Protein AF-A0A5D2XDB8-F1 (afdb_monomer_lite)

Foldseek 3Di:
DLLVLLLVVCLCVVPPQQDPNDGDCVCLVDPRVLVSSLVSLLVLLVVPLVLLVVLLDPLLVVLLLQAQQDLDPVRNVLSLVNCVVVVHQQQNSLVVHLCNVVHPCRNPHPPPPDPVRRNSSSVSSRLSCLVSVVGPPSDDDDVSNVVSSVVSSVSSSVSPDPPPPDD

pLDDT: mean 88.63, std 12.05, range [33.75, 96.75]

Organism: Gossypium mustelinum (NCBI:txid34275)

Structure (mmCIF, N/CA/C/O backbone):
data_AF-A0A5D2XDB8-F1
#
_entry.id   AF-A0A5D2XDB8-F1
#
loop_
_atom_site.group_PDB
_atom_site.id
_atom_site.type_symbol
_atom_site.label_atom_id
_atom_site.label_alt_id
_atom_site.label_comp_id
_atom_site.label_asym_id
_atom_site.label_entity_id
_atom_site.label_seq_id
_atom_site.pdbx_PDB_ins_code
_atom_site.Cartn_x
_atom_site.Cartn_y
_atom_site.Cartn_z
_atom_site.occupancy
_atom_site.B_iso_or_equiv
_atom_site.auth_seq_id
_atom_site.auth_comp_id
_atom_site.auth_asym_id
_atom_site.auth_atom_id
_atom_site.pdbx_PDB_model_num
ATOM 1 N N . ASP A 1 1 ? 0.919 -7.490 -14.182 1.00 83.75 1 ASP A N 1
ATOM 2 C CA . ASP A 1 1 ? 0.775 -7.134 -12.749 1.00 83.75 1 ASP A CA 1
ATOM 3 C C . ASP A 1 1 ? 1.502 -5.813 -12.485 1.00 83.75 1 ASP A C 1
ATOM 5 O O . ASP A 1 1 ? 2.136 -5.287 -13.397 1.00 83.75 1 ASP A O 1
ATOM 9 N N . PHE A 1 2 ? 1.389 -5.263 -11.273 1.00 90.50 2 PHE A N 1
ATOM 10 C CA . PHE A 1 2 ? 1.983 -3.970 -10.913 1.00 90.50 2 PHE A CA 1
ATOM 11 C C . PHE A 1 2 ? 3.518 -3.998 -10.817 1.00 90.50 2 PHE A C 1
ATOM 13 O O . PHE A 1 2 ? 4.165 -3.017 -11.169 1.00 90.50 2 PHE A O 1
ATOM 20 N N . VAL A 1 3 ? 4.118 -5.124 -10.425 1.00 91.31 3 VAL A N 1
ATOM 21 C CA . VAL A 1 3 ? 5.580 -5.268 -10.325 1.00 91.31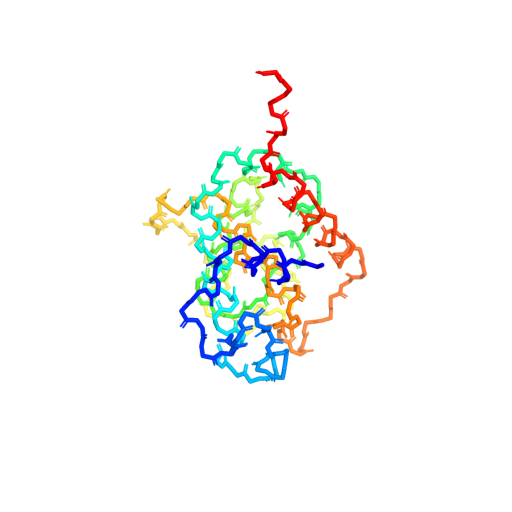 3 VAL A CA 1
ATOM 22 C C . VAL A 1 3 ? 6.231 -5.186 -11.706 1.00 91.31 3 VAL A C 1
ATOM 24 O O . VAL A 1 3 ? 7.162 -4.411 -11.913 1.00 91.31 3 VAL A O 1
ATOM 27 N N . ARG A 1 4 ? 5.677 -5.895 -12.696 1.00 91.44 4 ARG A N 1
ATOM 28 C CA . ARG A 1 4 ? 6.095 -5.778 -14.102 1.00 91.44 4 ARG A CA 1
ATOM 29 C C . ARG A 1 4 ? 5.885 -4.368 -14.651 1.00 91.44 4 ARG A C 1
ATOM 31 O O . ARG A 1 4 ? 6.679 -3.912 -15.465 1.00 91.44 4 ARG A O 1
ATOM 38 N N . HIS A 1 5 ? 4.841 -3.668 -14.203 1.00 93.38 5 HIS A N 1
ATOM 39 C CA . HIS A 1 5 ? 4.613 -2.280 -14.600 1.00 93.38 5 HIS A CA 1
ATOM 40 C C . HIS A 1 5 ? 5.698 -1.340 -14.054 1.00 93.38 5 HIS A C 1
ATOM 42 O O . HIS A 1 5 ? 6.237 -0.542 -14.816 1.00 93.38 5 HIS A O 1
ATOM 48 N N . LEU A 1 6 ? 6.061 -1.467 -12.772 1.00 93.81 6 LEU A N 1
ATOM 49 C CA . LEU A 1 6 ? 7.171 -0.717 -12.173 1.00 93.81 6 LEU A CA 1
ATOM 50 C C . LEU A 1 6 ? 8.483 -0.962 -12.926 1.00 93.81 6 LEU A C 1
ATOM 52 O O . LEU A 1 6 ? 9.201 -0.015 -13.245 1.00 93.81 6 LEU A O 1
ATOM 56 N N . TYR A 1 7 ? 8.756 -2.220 -13.271 1.00 93.31 7 TYR A N 1
ATOM 57 C CA . TYR A 1 7 ? 9.922 -2.587 -14.065 1.00 93.31 7 TYR A CA 1
ATOM 58 C C . TYR A 1 7 ? 9.940 -1.935 -15.447 1.00 93.31 7 TYR A C 1
ATOM 60 O O . TYR A 1 7 ? 10.905 -1.258 -15.788 1.00 93.31 7 TYR A O 1
ATOM 68 N N . ALA A 1 8 ? 8.850 -2.064 -16.208 1.00 92.31 8 ALA A N 1
ATOM 69 C CA . ALA A 1 8 ? 8.727 -1.472 -17.541 1.00 92.31 8 ALA A CA 1
ATOM 70 C C . ALA A 1 8 ? 8.852 0.062 -17.528 1.00 92.31 8 ALA A C 1
ATOM 72 O O . ALA A 1 8 ? 9.234 0.667 -18.524 1.00 92.31 8 ALA A O 1
ATOM 73 N N . LYS A 1 9 ? 8.537 0.695 -16.394 1.00 92.56 9 LYS A N 1
ATOM 74 C CA . LYS A 1 9 ? 8.679 2.137 -16.161 1.00 92.56 9 LYS A CA 1
ATOM 75 C C . LYS A 1 9 ? 10.063 2.547 -15.640 1.00 92.56 9 LYS A C 1
ATOM 77 O O . LYS A 1 9 ? 10.286 3.728 -15.402 1.00 92.56 9 LYS A O 1
ATOM 82 N N . GLY A 1 10 ? 10.987 1.601 -15.467 1.00 93.56 10 GLY A N 1
ATOM 83 C CA . GLY A 1 10 ? 12.367 1.868 -15.058 1.00 93.56 10 GLY A CA 1
ATOM 84 C C . GLY A 1 10 ? 12.577 2.020 -13.549 1.00 93.56 10 GLY A C 1
ATOM 85 O O . GLY A 1 10 ? 13.673 2.382 -13.124 1.00 93.56 10 GLY A O 1
ATOM 86 N N . TYR A 1 11 ? 11.581 1.704 -12.713 1.00 95.06 11 TYR A N 1
ATOM 87 C CA . TYR A 1 11 ? 11.704 1.841 -11.254 1.00 95.06 11 TYR A CA 1
ATOM 88 C C . TYR A 1 11 ? 12.649 0.822 -10.602 1.00 95.06 11 TYR A C 1
ATOM 90 O O . TYR A 1 11 ? 12.913 0.946 -9.407 1.00 95.06 11 TYR A O 1
ATOM 98 N N . PHE A 1 12 ? 13.149 -0.167 -11.355 1.00 93.88 12 PHE A N 1
ATOM 99 C CA . PHE A 1 12 ? 14.103 -1.184 -10.887 1.00 93.88 12 PHE A CA 1
ATOM 100 C C . PHE A 1 12 ? 15.492 -1.064 -11.531 1.00 93.88 12 PHE A C 1
ATOM 102 O O . PHE A 1 12 ? 16.292 -1.981 -11.416 1.00 93.88 12 PHE A O 1
ATOM 109 N N . LYS A 1 13 ? 15.811 0.057 -12.191 1.00 88.50 13 LYS A N 1
ATOM 110 C CA . LYS A 1 13 ? 17.107 0.262 -12.872 1.00 88.50 13 LYS A CA 1
ATOM 111 C C . LYS A 1 13 ? 18.349 0.085 -11.976 1.00 88.50 13 LYS A C 1
ATOM 113 O O . LYS A 1 13 ? 19.423 -0.200 -12.480 1.00 88.50 13 LYS A O 1
ATOM 118 N N . GLU A 1 14 ? 18.199 0.286 -10.668 1.00 87.69 14 GLU A N 1
ATOM 119 C CA . GLU A 1 14 ? 19.261 0.174 -9.653 1.00 87.69 14 GLU A CA 1
ATOM 120 C C . GLU A 1 14 ? 19.144 -1.119 -8.821 1.00 87.69 14 GLU A C 1
ATOM 122 O O . GLU A 1 14 ? 19.852 -1.292 -7.831 1.00 87.69 14 GLU A O 1
ATOM 127 N N . ALA A 1 15 ? 18.219 -2.016 -9.173 1.00 89.69 15 ALA A N 1
ATOM 128 C CA . ALA A 1 15 ? 18.014 -3.256 -8.442 1.00 89.69 15 ALA A CA 1
ATOM 129 C C . ALA A 1 15 ? 19.046 -4.311 -8.845 1.00 89.69 15 ALA A C 1
ATOM 131 O O . ALA A 1 15 ? 19.226 -4.581 -10.029 1.00 89.69 15 ALA A O 1
ATOM 132 N N . SER A 1 16 ? 19.643 -4.988 -7.862 1.00 87.62 16 SER A N 1
ATOM 133 C CA . SER A 1 16 ? 20.562 -6.104 -8.130 1.00 87.62 16 SER A CA 1
ATOM 134 C C . SER A 1 16 ? 19.880 -7.339 -8.730 1.00 87.62 16 SER A C 1
ATOM 136 O O . SER A 1 16 ? 20.562 -8.201 -9.258 1.00 87.62 16 SER A O 1
ATOM 138 N N . PHE A 1 17 ? 18.546 -7.424 -8.672 1.00 87.31 17 PHE A N 1
ATOM 139 C CA . PHE A 1 17 ? 17.746 -8.499 -9.279 1.00 87.31 17 PHE A CA 1
ATOM 140 C C . PHE A 1 17 ? 17.324 -8.209 -10.728 1.00 87.31 17 PHE A C 1
ATOM 142 O O . PHE A 1 17 ? 16.421 -8.857 -11.266 1.00 87.31 17 PHE A O 1
ATOM 149 N N . VAL A 1 18 ? 17.931 -7.193 -11.345 1.00 87.88 18 VAL A N 1
ATOM 150 C CA . VAL A 1 18 ? 17.799 -6.897 -12.770 1.00 87.88 18 VAL A CA 1
ATOM 151 C C . VAL A 1 18 ? 19.150 -7.147 -13.429 1.00 87.88 18 VAL A C 1
ATOM 153 O O . VAL A 1 18 ? 20.044 -6.308 -13.366 1.00 87.88 18 VAL A O 1
ATOM 156 N N . GLU A 1 19 ? 19.280 -8.295 -14.086 1.00 84.75 19 GLU A N 1
ATOM 157 C CA . GLU A 1 19 ? 20.470 -8.683 -14.853 1.00 84.75 19 GLU A CA 1
ATOM 158 C C . GLU A 1 19 ? 20.098 -8.794 -16.334 1.00 84.75 19 GLU A C 1
ATOM 160 O O . GLU A 1 19 ? 19.042 -9.329 -16.671 1.00 84.75 19 GLU A O 1
ATOM 165 N N . ASP A 1 20 ? 20.920 -8.248 -17.235 1.00 83.56 20 ASP A N 1
ATOM 166 C CA . ASP A 1 20 ? 20.696 -8.278 -18.692 1.00 83.56 20 ASP A CA 1
ATOM 167 C C . ASP A 1 20 ? 19.279 -7.856 -19.137 1.00 83.56 20 ASP A C 1
ATOM 169 O O . ASP A 1 20 ? 18.686 -8.432 -20.055 1.00 83.56 20 ASP A O 1
ATOM 173 N N . ASN A 1 21 ? 18.705 -6.842 -18.478 1.00 80.31 21 ASN A N 1
ATOM 174 C CA . ASN A 1 21 ? 17.318 -6.399 -18.686 1.00 80.31 21 ASN A CA 1
ATOM 175 C C . ASN A 1 21 ? 16.271 -7.513 -18.478 1.00 80.31 21 ASN A C 1
ATOM 177 O O . ASN A 1 21 ? 15.194 -7.502 -19.093 1.00 80.31 21 ASN A O 1
ATOM 181 N N . LYS A 1 22 ? 16.546 -8.459 -17.580 1.00 85.25 22 LYS A N 1
ATOM 182 C CA . LYS A 1 22 ? 15.606 -9.483 -17.127 1.00 85.25 22 LYS A CA 1
ATOM 183 C C . LYS A 1 22 ? 15.399 -9.368 -15.626 1.00 85.25 22 LYS A C 1
ATOM 185 O O . LYS A 1 22 ? 16.337 -9.186 -14.861 1.00 85.25 22 LYS A O 1
ATOM 190 N N . LEU A 1 23 ? 14.138 -9.485 -15.223 1.00 86.62 23 LEU A N 1
ATOM 191 C CA . LEU A 1 23 ? 13.772 -9.562 -13.817 1.00 86.62 23 LEU A CA 1
ATOM 192 C C . LEU A 1 23 ? 13.949 -10.979 -13.296 1.00 86.62 23 LEU A C 1
ATOM 194 O O . LEU A 1 23 ? 13.274 -11.890 -13.785 1.00 86.62 23 LEU A O 1
ATOM 198 N N . ASP A 1 24 ? 14.747 -11.126 -12.246 1.00 85.44 24 ASP A N 1
ATOM 199 C CA . ASP A 1 24 ? 14.719 -12.321 -11.416 1.00 85.44 24 ASP A CA 1
ATOM 200 C C . ASP A 1 24 ? 13.630 -12.194 -10.338 1.00 85.44 24 ASP A C 1
ATOM 202 O O . ASP A 1 24 ? 13.761 -11.477 -9.342 1.00 85.44 24 ASP A O 1
ATOM 206 N N . PHE A 1 25 ? 12.523 -12.909 -10.546 1.00 82.94 25 PHE A N 1
ATOM 207 C CA . PHE A 1 25 ? 11.402 -12.947 -9.606 1.00 82.94 25 PHE A CA 1
ATOM 208 C C . PHE A 1 25 ? 11.741 -13.694 -8.304 1.00 82.94 25 PHE A C 1
ATOM 210 O O . PHE A 1 25 ? 11.039 -13.495 -7.312 1.00 82.94 25 PHE A O 1
ATOM 217 N N . GLY A 1 26 ? 12.811 -14.500 -8.269 1.00 81.75 26 GLY A N 1
ATOM 218 C CA . GLY A 1 26 ? 13.256 -15.211 -7.066 1.00 81.75 26 GLY A CA 1
ATOM 219 C C . GLY A 1 26 ? 13.627 -14.264 -5.922 1.00 81.75 26 GLY A C 1
ATOM 220 O O . GLY A 1 26 ? 13.409 -14.568 -4.749 1.00 81.75 26 GLY A O 1
ATOM 221 N N . TYR A 1 27 ? 14.067 -13.043 -6.241 1.00 81.06 27 TYR A N 1
ATOM 222 C CA . TYR A 1 27 ? 14.358 -12.027 -5.229 1.00 81.06 27 TYR A CA 1
ATOM 223 C C . TYR A 1 27 ? 13.115 -11.503 -4.503 1.00 81.06 27 TYR A C 1
ATOM 225 O O . TYR A 1 27 ? 13.240 -10.898 -3.440 1.00 81.06 27 TYR A O 1
ATOM 233 N N . PHE A 1 28 ? 11.907 -11.742 -5.016 1.00 83.38 28 PHE A N 1
ATOM 234 C CA . PHE A 1 28 ? 10.676 -11.275 -4.366 1.00 83.38 28 PHE A CA 1
ATOM 235 C C . PHE A 1 28 ? 10.270 -12.153 -3.175 1.00 83.38 28 PHE A C 1
ATOM 237 O O . PHE A 1 28 ? 9.400 -11.774 -2.384 1.00 83.38 28 PHE A O 1
ATOM 244 N N . GLU A 1 29 ? 10.929 -13.297 -2.992 1.00 81.44 29 GLU A N 1
ATOM 245 C CA . GLU A 1 29 ? 10.777 -14.136 -1.804 1.00 81.44 29 GLU A CA 1
ATOM 246 C C . GLU A 1 29 ? 11.606 -13.622 -0.621 1.00 81.44 29 GLU A C 1
ATOM 248 O O . GLU A 1 29 ? 11.206 -13.800 0.530 1.00 81.44 29 GLU A O 1
ATOM 253 N N . ASN A 1 30 ? 12.709 -12.911 -0.884 1.00 87.00 30 ASN A N 1
ATOM 254 C CA . ASN A 1 30 ? 13.561 -12.343 0.157 1.00 87.00 30 ASN A CA 1
ATOM 255 C C . ASN A 1 30 ? 13.152 -10.909 0.547 1.00 87.00 30 ASN A C 1
ATOM 257 O O . ASN A 1 30 ? 12.400 -10.218 -0.147 1.00 87.00 30 ASN A O 1
ATOM 261 N N . SER A 1 31 ? 13.639 -10.455 1.706 1.00 87.25 31 SER A N 1
ATOM 262 C CA . SER A 1 31 ? 13.328 -9.121 2.235 1.00 87.25 31 SER A CA 1
ATOM 263 C C . SER A 1 31 ? 13.831 -7.997 1.331 1.00 87.25 31 SER A C 1
ATOM 265 O O . SER A 1 31 ? 13.119 -7.010 1.166 1.00 87.25 31 SER A O 1
ATOM 267 N N . TYR A 1 32 ? 14.996 -8.163 0.697 1.00 90.00 32 TYR A N 1
ATOM 268 C CA . TYR A 1 32 ? 15.582 -7.151 -0.181 1.00 90.00 32 TYR A CA 1
ATOM 269 C C . TYR A 1 32 ? 14.670 -6.830 -1.370 1.00 90.00 32 TYR A C 1
ATOM 271 O O . TYR A 1 32 ? 14.314 -5.667 -1.559 1.00 90.00 32 TYR A O 1
ATOM 279 N N . GLY A 1 33 ? 14.223 -7.832 -2.136 1.00 91.06 33 GLY A N 1
ATOM 280 C CA . GLY A 1 33 ? 13.338 -7.591 -3.279 1.00 91.06 33 GLY A CA 1
ATOM 281 C C . GLY A 1 33 ? 11.996 -6.991 -2.856 1.00 91.06 33 GLY A C 1
ATOM 282 O O . GLY A 1 33 ? 11.510 -6.044 -3.475 1.00 91.06 33 GLY A O 1
ATOM 283 N N . ARG A 1 34 ? 11.425 -7.464 -1.740 1.00 91.00 34 ARG A N 1
ATOM 284 C CA . ARG A 1 34 ? 10.174 -6.925 -1.169 1.00 91.00 34 ARG A CA 1
ATOM 285 C C . ARG A 1 34 ? 10.310 -5.462 -0.746 1.00 91.00 34 ARG A C 1
ATOM 287 O O . ARG A 1 34 ? 9.410 -4.658 -1.002 1.00 91.00 34 ARG A O 1
ATOM 294 N N . ASP A 1 35 ? 11.416 -5.106 -0.101 1.00 92.19 35 ASP A N 1
ATOM 295 C CA . ASP A 1 35 ? 11.712 -3.733 0.306 1.00 92.19 35 ASP A CA 1
ATOM 296 C C . ASP A 1 35 ? 11.948 -2.831 -0.903 1.00 92.19 35 ASP A C 1
ATOM 298 O O . ASP A 1 35 ? 11.409 -1.720 -0.947 1.00 92.19 35 ASP A O 1
ATOM 302 N N . PHE A 1 36 ? 12.643 -3.338 -1.924 1.00 94.44 36 PHE A N 1
ATOM 303 C CA . PHE A 1 36 ? 12.851 -2.625 -3.177 1.00 94.44 36 PHE A CA 1
ATOM 304 C C . PHE A 1 36 ? 11.519 -2.321 -3.871 1.00 94.44 36 PHE A C 1
ATOM 306 O O . PHE A 1 36 ? 11.269 -1.173 -4.228 1.00 94.44 36 PHE A O 1
ATOM 313 N N . ILE A 1 37 ? 10.603 -3.292 -3.984 1.00 93.81 37 ILE A N 1
ATOM 314 C CA . ILE A 1 37 ? 9.285 -3.050 -4.595 1.00 93.81 37 ILE A CA 1
ATOM 315 C C . ILE A 1 37 ? 8.488 -2.009 -3.799 1.00 93.81 37 ILE A C 1
ATOM 317 O O . ILE A 1 37 ? 7.882 -1.120 -4.400 1.00 93.81 37 ILE A O 1
ATOM 321 N N . LYS A 1 38 ? 8.494 -2.068 -2.458 1.00 94.19 38 LYS A N 1
ATOM 322 C CA . LYS A 1 38 ? 7.836 -1.045 -1.620 1.00 94.19 38 LYS A CA 1
ATOM 323 C C . LYS A 1 38 ? 8.421 0.347 -1.874 1.00 94.19 38 LYS A C 1
ATOM 325 O O . LYS A 1 38 ? 7.664 1.314 -1.979 1.00 94.19 38 LYS A O 1
ATOM 330 N N . PHE A 1 39 ? 9.743 0.451 -1.993 1.00 94.56 39 PHE A N 1
ATOM 331 C CA . PHE A 1 39 ? 10.428 1.705 -2.299 1.00 94.56 39 PHE A CA 1
ATOM 332 C C . PHE A 1 39 ? 10.105 2.216 -3.713 1.00 94.56 39 PHE A C 1
ATOM 334 O O . PHE A 1 39 ? 9.784 3.390 -3.896 1.00 94.56 39 PHE A O 1
ATOM 341 N N . SER A 1 40 ? 10.083 1.336 -4.709 1.00 95.88 40 SER A N 1
ATOM 342 C CA . SER A 1 40 ? 9.678 1.671 -6.075 1.00 95.88 40 SER A CA 1
ATOM 343 C C . SER A 1 40 ? 8.217 2.112 -6.154 1.00 95.88 40 SER A C 1
ATOM 345 O O . SER A 1 40 ? 7.921 3.101 -6.815 1.00 95.88 40 SER A O 1
ATOM 347 N N . ALA A 1 41 ? 7.303 1.456 -5.433 1.00 95.69 41 ALA A N 1
ATOM 348 C CA . ALA A 1 41 ? 5.902 1.867 -5.345 1.00 95.69 41 ALA A CA 1
ATOM 349 C C . ALA A 1 41 ? 5.743 3.236 -4.662 1.00 95.69 41 ALA A C 1
ATOM 351 O O . ALA A 1 41 ? 4.887 4.034 -5.048 1.00 95.69 41 ALA A O 1
ATOM 352 N N . TYR A 1 42 ? 6.582 3.529 -3.666 1.00 94.94 42 TYR A N 1
ATOM 353 C CA . TYR A 1 42 ? 6.656 4.847 -3.041 1.00 94.94 42 TYR A CA 1
ATOM 354 C C . TYR A 1 42 ? 7.091 5.929 -4.041 1.00 94.94 42 TYR A C 1
ATOM 356 O O . TYR A 1 42 ? 6.421 6.959 -4.142 1.00 94.94 42 TYR A O 1
ATOM 364 N N . ASN A 1 43 ? 8.162 5.691 -4.804 1.00 95.81 43 ASN A N 1
ATOM 365 C CA . ASN A 1 43 ? 8.646 6.637 -5.815 1.00 95.81 43 ASN A CA 1
ATOM 366 C C . ASN A 1 43 ? 7.644 6.813 -6.957 1.00 95.81 43 ASN A C 1
ATOM 368 O O . ASN A 1 43 ? 7.315 7.943 -7.295 1.00 95.81 43 ASN A O 1
ATOM 372 N N . PHE A 1 44 ? 7.053 5.721 -7.444 1.00 96.12 44 PHE A N 1
ATOM 373 C CA . PHE A 1 44 ? 5.938 5.770 -8.389 1.00 96.12 44 PHE A CA 1
ATOM 374 C C . PHE A 1 44 ? 4.806 6.656 -7.871 1.00 96.12 44 PHE A C 1
ATOM 376 O O . PHE A 1 44 ? 4.276 7.497 -8.593 1.00 96.12 44 PHE A O 1
ATOM 383 N N . GLY A 1 45 ? 4.460 6.507 -6.589 1.00 94.56 45 GLY A N 1
ATOM 384 C CA . GLY A 1 45 ? 3.495 7.377 -5.943 1.00 94.56 45 GLY A CA 1
ATOM 385 C C . GLY A 1 45 ? 3.898 8.843 -6.070 1.00 94.56 45 GLY A C 1
ATOM 386 O O . GLY A 1 45 ? 3.082 9.652 -6.496 1.00 94.56 45 GLY A O 1
ATOM 387 N N . LYS A 1 46 ? 5.142 9.199 -5.736 1.00 93.56 46 LYS A N 1
ATOM 388 C CA . LYS A 1 46 ? 5.636 10.583 -5.831 1.00 93.56 46 LYS A CA 1
ATOM 389 C C . LYS A 1 46 ? 5.549 11.150 -7.248 1.00 93.56 46 LYS A C 1
ATOM 391 O O . LYS A 1 46 ? 5.129 12.294 -7.386 1.00 93.56 46 LYS A O 1
ATOM 396 N N . ASP A 1 47 ? 5.902 10.360 -8.254 1.00 94.50 47 ASP A N 1
ATOM 397 C CA . ASP A 1 47 ? 5.999 10.828 -9.640 1.00 94.50 47 ASP A CA 1
ATOM 398 C C . ASP A 1 47 ? 4.625 11.011 -10.302 1.00 94.50 47 ASP A C 1
ATOM 400 O O . ASP A 1 47 ? 4.473 11.853 -11.181 1.00 94.50 47 ASP A O 1
ATOM 404 N N . HIS A 1 48 ? 3.609 10.267 -9.849 1.00 93.12 48 HIS A N 1
ATOM 405 C CA . HIS A 1 48 ? 2.280 10.228 -10.468 1.00 93.12 48 HIS A CA 1
ATOM 406 C C . HIS A 1 48 ? 1.176 10.876 -9.612 1.00 93.12 48 HIS A C 1
ATOM 408 O O . HIS A 1 48 ? 0.033 10.427 -9.592 1.00 93.12 48 HIS A O 1
ATOM 414 N N . GLN A 1 49 ? 1.468 11.934 -8.846 1.00 91.25 49 GLN A N 1
ATOM 415 C CA . GLN A 1 49 ? 0.444 12.563 -7.986 1.00 91.25 49 GLN A CA 1
ATOM 416 C C . GLN A 1 49 ? -0.810 13.040 -8.731 1.00 91.25 49 GLN A C 1
ATOM 418 O O . GLN A 1 49 ? -1.890 13.105 -8.139 1.00 91.25 49 GLN A O 1
ATOM 423 N N . ASP A 1 50 ? -0.686 13.336 -10.019 1.00 89.94 50 ASP A N 1
ATOM 424 C CA . ASP A 1 50 ? -1.769 13.741 -10.908 1.00 89.94 50 ASP A CA 1
ATOM 425 C C . ASP A 1 50 ? -2.904 12.703 -10.991 1.00 89.94 50 ASP A C 1
ATOM 427 O O . ASP A 1 50 ? -4.079 13.085 -11.098 1.00 89.94 50 ASP A O 1
ATOM 431 N N . ILE A 1 51 ? -2.594 11.406 -10.847 1.00 91.56 51 ILE A N 1
ATOM 432 C CA . ILE A 1 51 ? -3.603 10.340 -10.935 1.00 91.56 51 ILE A CA 1
ATOM 433 C C . ILE A 1 51 ? -4.343 10.092 -9.616 1.00 91.56 51 ILE A C 1
ATOM 435 O O . ILE A 1 51 ? -5.374 9.414 -9.607 1.00 91.56 51 ILE A O 1
ATOM 439 N N . ALA A 1 52 ? -3.865 10.660 -8.499 1.00 87.75 52 ALA A N 1
ATOM 440 C CA . ALA A 1 52 ? -4.389 10.386 -7.158 1.00 87.75 52 ALA A CA 1
ATOM 441 C C . ALA A 1 52 ? -5.903 10.603 -7.068 1.00 87.75 52 ALA A C 1
ATOM 443 O O . ALA A 1 52 ? -6.610 9.777 -6.496 1.00 87.75 52 ALA A O 1
ATOM 444 N N . LYS A 1 53 ? -6.406 11.685 -7.681 1.00 85.62 53 LYS A N 1
ATOM 445 C CA . LYS A 1 53 ? -7.822 12.084 -7.642 1.00 85.62 53 LYS A CA 1
ATOM 446 C C . LYS A 1 53 ? -8.777 11.026 -8.200 1.00 85.62 53 LYS A C 1
ATOM 448 O O . LYS A 1 53 ? -9.904 10.913 -7.729 1.00 85.62 53 LYS A O 1
ATOM 453 N N . TRP A 1 54 ? -8.316 10.226 -9.158 1.00 87.94 54 TRP A N 1
ATOM 454 C CA . TRP A 1 54 ? -9.114 9.188 -9.814 1.00 87.94 54 TRP A CA 1
ATOM 455 C C . TRP A 1 54 ? -9.177 7.884 -9.012 1.00 87.94 54 TRP A C 1
ATOM 457 O O . TRP A 1 54 ? -10.010 7.025 -9.290 1.00 87.94 54 TRP A O 1
ATOM 467 N N . LEU A 1 55 ? -8.321 7.737 -7.998 1.00 86.81 55 LEU A N 1
ATOM 468 C CA . LEU A 1 55 ? -8.276 6.564 -7.120 1.00 86.81 55 LEU A CA 1
ATOM 469 C C . LEU A 1 55 ? -9.122 6.738 -5.855 1.00 86.81 55 LEU A C 1
ATOM 471 O O . LEU A 1 55 ? -9.299 5.789 -5.092 1.00 86.81 55 LEU A O 1
ATOM 475 N N . LEU A 1 56 ? -9.691 7.925 -5.636 1.00 79.44 56 LEU A N 1
ATOM 476 C CA . LEU A 1 56 ? -10.464 8.288 -4.441 1.00 79.44 56 LEU A CA 1
ATOM 477 C C . LEU A 1 56 ? -11.906 7.768 -4.467 1.00 79.44 56 LEU A C 1
ATOM 479 O O . LEU A 1 56 ? -12.835 8.430 -4.010 1.00 79.44 56 LEU A O 1
ATOM 483 N N . GLY A 1 57 ? -12.089 6.574 -5.021 1.00 86.38 57 GLY A N 1
ATOM 484 C CA . GLY A 1 57 ? -13.382 5.927 -5.185 1.00 86.38 57 GLY A CA 1
ATOM 485 C C . GLY A 1 57 ? -13.761 4.987 -4.040 1.00 86.38 57 GLY A C 1
ATOM 486 O O . GLY A 1 57 ? -13.066 4.843 -3.028 1.00 86.38 57 GLY A O 1
ATOM 487 N N . SER A 1 58 ? -14.880 4.292 -4.242 1.00 90.88 58 SER A N 1
ATOM 488 C CA . SER A 1 58 ? -15.440 3.303 -3.312 1.00 90.88 58 SER A CA 1
ATOM 489 C C . SER A 1 58 ? -14.456 2.184 -2.958 1.00 90.88 58 SER A C 1
ATOM 491 O O . SER A 1 58 ? -14.404 1.774 -1.800 1.00 90.88 58 SER A O 1
ATOM 493 N N . HIS A 1 59 ? -13.635 1.733 -3.912 1.00 95.56 59 HIS A N 1
ATOM 494 C CA . HIS A 1 59 ? -12.633 0.689 -3.680 1.00 95.56 59 HIS A CA 1
ATOM 495 C C . HIS A 1 59 ? -11.578 1.107 -2.654 1.00 95.56 59 HIS A C 1
ATOM 497 O O . HIS A 1 59 ? -11.349 0.382 -1.687 1.00 95.56 59 HIS A O 1
ATOM 503 N N . LEU A 1 60 ? -10.980 2.294 -2.803 1.00 95.75 60 LEU A N 1
ATOM 504 C CA . LEU A 1 60 ? -9.991 2.778 -1.838 1.00 95.75 60 LEU A CA 1
ATOM 505 C C . LEU A 1 60 ? -10.630 3.000 -0.469 1.00 95.75 60 LEU A C 1
ATOM 507 O O . LEU A 1 60 ? -10.060 2.601 0.546 1.00 95.75 60 LEU A O 1
ATOM 511 N N . LYS A 1 61 ? -11.843 3.565 -0.439 1.00 95.56 61 LYS A N 1
ATOM 512 C CA . LYS A 1 61 ? -12.602 3.737 0.802 1.00 95.56 61 LYS A CA 1
ATOM 513 C C . LYS A 1 61 ? -12.831 2.398 1.517 1.00 95.56 61 LYS A C 1
ATOM 515 O O . LYS A 1 61 ? -12.643 2.329 2.729 1.00 95.56 61 LYS A O 1
ATOM 520 N N . LYS A 1 62 ? -13.180 1.336 0.781 1.00 96.50 62 LYS A N 1
ATOM 521 C CA . LYS A 1 62 ? -13.352 -0.019 1.332 1.00 96.50 62 LYS A CA 1
ATOM 522 C C . LYS A 1 62 ? -12.053 -0.545 1.946 1.00 96.50 62 LYS A C 1
ATOM 524 O O . LYS A 1 62 ? -12.055 -0.977 3.095 1.00 96.50 62 LYS A O 1
ATOM 529 N N . VAL A 1 63 ? -10.938 -0.430 1.224 1.00 96.38 63 VAL A N 1
ATOM 530 C CA . VAL A 1 63 ? -9.614 -0.870 1.699 1.00 96.38 63 VAL A CA 1
ATOM 531 C C . VAL A 1 63 ? -9.225 -0.176 3.006 1.00 96.38 63 VAL A C 1
ATOM 533 O O . VAL A 1 63 ? -8.764 -0.827 3.939 1.00 96.38 63 VAL A O 1
ATOM 536 N N . VAL A 1 64 ? -9.429 1.139 3.115 1.00 95.81 64 VAL A N 1
ATOM 537 C CA . VAL A 1 64 ? -9.012 1.878 4.321 1.00 95.81 64 VAL A CA 1
ATOM 538 C C . VAL A 1 64 ? -9.971 1.704 5.501 1.00 95.81 64 VAL A C 1
ATOM 540 O O . VAL A 1 64 ? -9.546 1.901 6.641 1.00 95.81 64 VAL A O 1
ATOM 543 N N . LEU A 1 65 ? -11.230 1.322 5.247 1.00 96.75 65 LEU A N 1
ATOM 544 C CA . LEU A 1 65 ? -12.215 0.938 6.269 1.00 96.75 65 LEU A CA 1
ATOM 545 C C . LEU A 1 65 ? -11.942 -0.445 6.864 1.00 96.75 65 LEU A C 1
ATOM 547 O O . LEU A 1 65 ? -12.304 -0.672 8.015 1.00 96.75 65 LEU A O 1
ATOM 551 N N . PHE A 1 66 ? -11.300 -1.342 6.110 1.00 96.56 66 PHE A N 1
ATOM 552 C CA . PHE A 1 66 ? -10.987 -2.694 6.572 1.00 96.56 66 PHE A CA 1
ATOM 553 C C . PHE A 1 66 ? -10.051 -2.698 7.792 1.00 96.56 66 PHE A C 1
ATOM 555 O O . PHE A 1 66 ? -10.231 -3.486 8.716 1.00 96.56 66 PHE A O 1
ATOM 562 N N . GLY A 1 67 ? -9.074 -1.787 7.837 1.00 95.62 67 GLY A N 1
ATOM 563 C CA . GLY A 1 67 ? -8.159 -1.668 8.970 1.00 95.62 67 GLY A CA 1
ATOM 564 C C . GLY A 1 67 ? -6.761 -1.213 8.573 1.00 95.62 67 GLY A C 1
ATOM 565 O O . GLY A 1 67 ? -6.562 -0.532 7.565 1.00 95.62 67 GLY A O 1
ATOM 566 N N . CYS A 1 68 ? -5.774 -1.543 9.403 1.00 96.25 68 CYS A N 1
ATOM 567 C CA . CYS A 1 68 ? -4.362 -1.377 9.061 1.00 96.25 68 CYS A CA 1
ATOM 568 C C . CYS A 1 68 ? -3.855 -2.636 8.345 1.00 96.25 68 CYS A C 1
ATOM 570 O O . CYS A 1 68 ? -4.147 -3.744 8.778 1.00 96.25 68 CYS A O 1
ATOM 572 N N . ALA A 1 69 ? -3.058 -2.452 7.291 1.00 95.06 69 ALA A N 1
ATOM 573 C CA . ALA A 1 69 ? -2.427 -3.545 6.543 1.00 95.06 69 ALA A CA 1
ATOM 574 C C . ALA A 1 69 ? -1.082 -3.997 7.145 1.00 95.06 69 ALA A C 1
ATOM 576 O O . ALA A 1 69 ? -0.517 -4.999 6.733 1.00 95.06 69 ALA A O 1
ATOM 577 N N . SER A 1 70 ? -0.534 -3.230 8.091 1.00 95.25 70 SER A N 1
ATOM 578 C CA . SER A 1 70 ? 0.771 -3.453 8.716 1.00 95.25 70 SER A CA 1
ATOM 579 C C . SER A 1 70 ? 0.803 -2.809 10.105 1.00 95.25 70 SER A C 1
ATOM 581 O O . SER A 1 70 ? -0.065 -1.995 10.432 1.00 95.25 70 SER A O 1
ATOM 583 N N . LEU A 1 71 ? 1.801 -3.180 10.910 1.00 94.94 71 LEU A N 1
ATOM 584 C CA . LEU A 1 71 ? 2.144 -2.542 12.186 1.00 94.94 71 LEU A CA 1
ATOM 585 C C . LEU A 1 71 ? 3.242 -1.475 12.034 1.00 94.94 71 LEU A C 1
ATOM 587 O O . LEU A 1 71 ? 3.465 -0.697 12.959 1.00 94.94 71 LEU A O 1
ATOM 591 N N . ASP A 1 72 ? 3.896 -1.404 10.869 1.00 93.25 72 ASP A N 1
ATOM 592 C CA . ASP A 1 72 ? 4.922 -0.402 10.587 1.00 93.25 72 ASP A CA 1
ATOM 593 C C . ASP A 1 72 ? 4.342 1.021 10.621 1.00 93.25 72 ASP A C 1
ATOM 595 O O . ASP A 1 72 ? 3.300 1.308 10.019 1.00 93.25 72 ASP A O 1
ATOM 599 N N . LYS A 1 73 ? 5.056 1.933 11.289 1.00 92.50 73 LYS A N 1
ATOM 600 C CA . LYS A 1 73 ? 4.642 3.326 11.502 1.00 92.50 73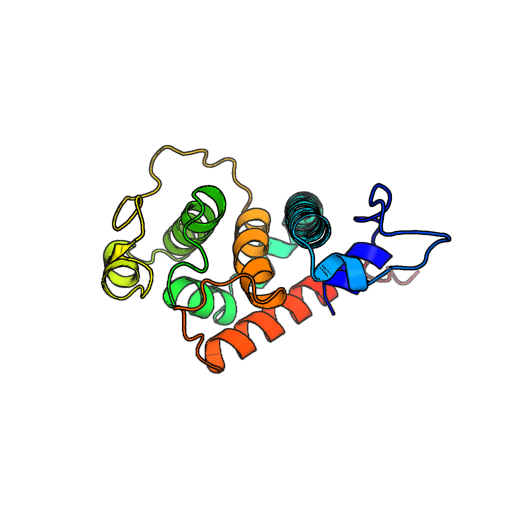 LYS A CA 1
ATOM 601 C C . LYS A 1 73 ? 4.264 4.030 10.199 1.00 92.50 73 LYS A C 1
ATOM 603 O O . LYS A 1 73 ? 3.241 4.717 10.152 1.00 92.50 73 LYS A O 1
ATOM 608 N N . ASN A 1 74 ? 5.063 3.870 9.141 1.00 90.69 74 ASN A N 1
ATOM 609 C CA . ASN A 1 74 ? 4.842 4.579 7.881 1.00 90.69 74 ASN A CA 1
ATOM 610 C C . ASN A 1 74 ? 3.559 4.107 7.195 1.00 90.69 74 ASN A C 1
ATOM 612 O O . ASN A 1 74 ? 2.789 4.937 6.700 1.00 90.69 74 ASN A O 1
ATOM 616 N N . ASN A 1 75 ? 3.311 2.800 7.215 1.00 93.69 75 ASN A N 1
ATOM 617 C CA . ASN A 1 75 ? 2.129 2.186 6.613 1.00 93.69 75 ASN A CA 1
ATOM 618 C C . ASN A 1 75 ? 0.860 2.443 7.433 1.00 93.69 75 ASN A C 1
ATOM 620 O O . ASN A 1 75 ? -0.190 2.775 6.876 1.00 93.69 75 ASN A O 1
ATOM 624 N N . VAL A 1 76 ? 0.955 2.364 8.764 1.00 95.12 76 VAL A N 1
ATOM 625 C CA . VAL A 1 76 ? -0.152 2.703 9.666 1.00 95.12 76 VAL A CA 1
ATOM 626 C C . VAL A 1 76 ? -0.561 4.159 9.464 1.00 95.12 76 VAL A C 1
ATOM 628 O O . VAL A 1 76 ? -1.747 4.453 9.312 1.00 95.12 76 VAL A O 1
ATOM 631 N N . PHE A 1 77 ? 0.402 5.081 9.414 1.00 93.88 77 PHE A N 1
ATOM 632 C CA . PHE A 1 77 ? 0.093 6.495 9.226 1.00 93.88 77 PHE A CA 1
ATOM 633 C C . PHE A 1 77 ? -0.469 6.791 7.837 1.00 93.88 77 PHE A C 1
ATOM 635 O O . PHE A 1 77 ? -1.367 7.625 7.742 1.00 93.88 77 PHE A O 1
ATOM 642 N N . ALA A 1 78 ? -0.015 6.094 6.790 1.00 94.31 78 ALA A N 1
ATOM 643 C CA . ALA A 1 78 ? -0.608 6.199 5.458 1.00 94.31 78 ALA A CA 1
ATOM 644 C C . ALA A 1 78 ? -2.099 5.827 5.479 1.00 94.31 78 ALA A C 1
ATOM 646 O O . ALA A 1 78 ? -2.945 6.636 5.102 1.00 94.31 78 ALA A O 1
ATOM 647 N N . GLY A 1 79 ? -2.447 4.660 6.035 1.00 94.94 79 GLY A N 1
ATOM 648 C CA . GLY A 1 79 ? -3.846 4.233 6.159 1.00 94.94 79 GLY A CA 1
ATOM 649 C C . GLY A 1 79 ? -4.703 5.212 6.969 1.00 94.94 79 GLY A C 1
ATOM 650 O O . GLY A 1 79 ? -5.811 5.566 6.564 1.00 94.94 79 GLY A O 1
ATOM 651 N N . LYS A 1 80 ? -4.170 5.720 8.083 1.00 94.94 80 LYS A N 1
ATOM 652 C CA . LYS A 1 80 ? -4.850 6.722 8.916 1.00 94.94 80 LYS A CA 1
ATOM 653 C C . LYS A 1 80 ? -5.045 8.068 8.202 1.00 94.94 80 LYS A C 1
ATOM 655 O O . LYS A 1 80 ? -6.108 8.675 8.331 1.00 94.94 80 LYS A O 1
ATOM 660 N N . ARG A 1 81 ? -4.058 8.546 7.432 1.00 93.25 81 ARG A N 1
ATOM 661 C CA . ARG A 1 81 ? -4.191 9.768 6.617 1.00 93.25 81 ARG A CA 1
ATOM 662 C C . ARG A 1 81 ? -5.256 9.607 5.539 1.00 93.25 81 ARG A C 1
ATOM 664 O O . ARG A 1 81 ? -6.078 10.506 5.382 1.00 93.25 81 ARG A O 1
ATOM 671 N N . LEU A 1 82 ? -5.314 8.451 4.877 1.00 93.62 82 LEU A N 1
ATOM 672 C CA . LEU A 1 82 ? -6.379 8.160 3.914 1.00 93.62 82 LEU A CA 1
ATOM 673 C C . LEU A 1 82 ? -7.759 8.132 4.584 1.00 93.62 82 LEU A C 1
ATOM 675 O O . LEU A 1 82 ? -8.710 8.706 4.060 1.00 93.62 82 LEU A O 1
ATOM 679 N N . ARG A 1 83 ? -7.892 7.545 5.779 1.00 94.25 83 ARG A N 1
ATOM 680 C CA . ARG A 1 83 ? -9.155 7.612 6.536 1.00 94.25 83 ARG A CA 1
ATOM 681 C C . ARG A 1 83 ? -9.552 9.046 6.871 1.00 94.25 83 ARG A C 1
ATOM 683 O O . ARG A 1 83 ? -10.706 9.414 6.661 1.00 94.25 83 ARG A O 1
ATOM 690 N N . LYS A 1 84 ? -8.594 9.875 7.298 1.00 91.81 84 LYS A N 1
ATOM 691 C CA . LYS A 1 84 ? -8.817 11.313 7.511 1.00 91.81 84 LYS A CA 1
ATOM 692 C C . LYS A 1 84 ? -9.276 12.006 6.224 1.00 91.81 84 LYS A C 1
ATOM 694 O O . LYS A 1 84 ? -10.223 12.785 6.279 1.00 91.81 84 LYS A O 1
ATOM 699 N N . PHE A 1 85 ? -8.659 11.692 5.083 1.00 90.12 85 PHE A N 1
ATOM 700 C CA . PHE A 1 85 ? -9.052 12.209 3.770 1.00 90.12 85 PHE A CA 1
ATOM 701 C C . PHE A 1 85 ? -10.527 11.899 3.452 1.00 90.12 85 PHE A C 1
ATOM 703 O O . PHE A 1 85 ? -11.286 12.789 3.079 1.00 90.12 85 PHE A O 1
ATOM 710 N N . PHE A 1 86 ? -10.973 10.667 3.709 1.00 92.25 86 PHE A N 1
ATOM 711 C CA . PHE A 1 86 ? -12.373 10.255 3.539 1.00 92.25 86 PHE A CA 1
ATOM 712 C C . PHE A 1 86 ? -13.319 10.700 4.668 1.00 92.25 86 PHE A C 1
ATOM 714 O O . PHE A 1 86 ? -14.479 10.281 4.680 1.00 92.25 86 PHE A O 1
ATOM 721 N N . LYS A 1 87 ? -12.851 11.520 5.621 1.00 92.50 87 LYS A N 1
ATOM 722 C CA . LYS A 1 87 ? -13.604 11.940 6.817 1.00 92.50 87 LYS A CA 1
ATOM 723 C C . LYS A 1 87 ? -14.131 10.753 7.644 1.00 92.50 87 LYS A C 1
ATOM 725 O O . LYS A 1 87 ? -15.191 10.830 8.259 1.00 92.50 87 LYS A O 1
ATOM 730 N N . ILE A 1 88 ? -13.391 9.645 7.655 1.00 93.50 88 ILE A N 1
ATOM 731 C CA . ILE A 1 88 ? -13.687 8.456 8.460 1.00 93.50 88 ILE A CA 1
ATOM 732 C C . ILE A 1 88 ? -13.092 8.651 9.855 1.00 93.50 88 ILE A C 1
ATOM 734 O O . ILE A 1 88 ? -11.921 9.009 9.994 1.00 93.50 88 ILE A O 1
ATOM 738 N N . GLN A 1 89 ? -13.884 8.384 10.894 1.00 92.62 89 GLN A N 1
ATOM 739 C CA . GLN A 1 89 ? -13.404 8.457 12.271 1.00 92.62 89 GLN A CA 1
ATOM 740 C C . GLN A 1 89 ? -12.439 7.299 12.570 1.00 92.62 89 GLN A C 1
ATOM 742 O O . GLN A 1 89 ? -12.772 6.122 12.409 1.00 92.62 89 GLN A O 1
ATOM 747 N N . GLU A 1 90 ? -11.221 7.636 13.003 1.00 93.50 90 GLU A N 1
ATOM 748 C CA . GLU A 1 90 ? -10.148 6.654 13.202 1.00 93.50 90 GLU A CA 1
ATOM 749 C C . GLU A 1 90 ? -10.481 5.624 14.285 1.00 93.50 90 GLU A C 1
ATOM 751 O O . GLU A 1 90 ? -10.186 4.444 14.121 1.00 93.50 90 GLU A O 1
ATOM 756 N N . ASN A 1 91 ? -11.108 6.053 15.377 1.00 93.12 91 ASN A N 1
ATOM 757 C CA . ASN A 1 91 ? -11.537 5.183 16.474 1.00 93.12 91 ASN A CA 1
ATOM 758 C C . ASN A 1 91 ? -12.540 4.110 16.008 1.00 93.12 91 ASN A C 1
ATOM 760 O O . ASN A 1 91 ? -12.465 2.965 16.454 1.00 93.12 91 ASN A O 1
ATOM 764 N N . THR A 1 92 ? -13.448 4.434 15.083 1.00 94.12 92 THR A N 1
ATOM 765 C CA . THR A 1 92 ? -14.435 3.480 14.559 1.00 94.12 92 THR A CA 1
ATOM 766 C C . THR A 1 92 ? -13.764 2.356 13.778 1.00 94.12 92 THR A C 1
ATOM 768 O O . THR A 1 92 ? -14.133 1.197 13.941 1.00 94.12 92 THR A O 1
ATOM 771 N N . VAL A 1 93 ? -12.745 2.670 12.974 1.00 96.00 93 VAL A N 1
ATOM 772 C CA . VAL A 1 93 ? -11.995 1.645 12.231 1.00 96.00 93 VAL A CA 1
ATOM 773 C C . VAL A 1 93 ? -11.029 0.910 13.152 1.00 96.00 93 VAL A C 1
ATOM 775 O O . VAL A 1 93 ? -10.981 -0.317 13.162 1.00 96.00 93 VAL A O 1
ATOM 778 N N . CYS A 1 94 ? -10.274 1.640 13.971 1.00 95.75 94 CYS A N 1
ATOM 779 C CA . CYS A 1 94 ? -9.252 1.050 14.823 1.00 95.75 94 CYS A CA 1
ATOM 780 C C . CYS A 1 94 ? -9.841 0.153 15.920 1.00 95.75 94 CYS A C 1
ATOM 782 O O . CYS A 1 94 ? -9.196 -0.822 16.294 1.00 95.75 94 CYS A O 1
ATOM 784 N N . SER A 1 95 ? -11.056 0.428 16.408 1.00 94.62 95 SER A N 1
ATOM 785 C CA . SER A 1 95 ? -11.740 -0.437 17.381 1.00 94.62 95 SER A CA 1
ATOM 786 C C . SER A 1 95 ? -12.081 -1.823 16.828 1.00 94.62 95 SER A C 1
ATOM 788 O O . SER A 1 95 ? -12.142 -2.766 17.610 1.00 94.62 95 SER A O 1
ATOM 790 N N . ARG A 1 96 ? -12.242 -1.949 15.503 1.00 94.62 96 ARG A N 1
ATOM 791 C CA . ARG A 1 96 ? -12.541 -3.200 14.781 1.00 94.62 96 ARG A CA 1
ATOM 792 C C . ARG A 1 96 ? -11.326 -3.781 14.048 1.00 94.62 96 ARG A C 1
ATOM 794 O O . ARG A 1 96 ? -11.428 -4.820 13.408 1.00 94.62 96 ARG A O 1
ATOM 801 N N . CYS A 1 97 ? -10.182 -3.102 14.101 1.00 95.25 97 CYS A N 1
ATOM 802 C CA . CYS A 1 97 ? -8.978 -3.506 13.387 1.00 95.25 97 CYS A CA 1
ATOM 803 C C . CYS A 1 97 ? -8.360 -4.750 14.039 1.00 95.25 97 CYS A C 1
ATOM 805 O O . CYS A 1 97 ? -7.976 -4.701 15.205 1.00 95.25 97 CYS A O 1
ATOM 807 N N . MET A 1 98 ? -8.155 -5.826 13.273 1.00 95.31 98 MET A N 1
ATOM 808 C CA . MET A 1 98 ? -7.543 -7.069 13.783 1.00 95.31 98 MET A CA 1
ATOM 809 C C . MET A 1 98 ? -6.099 -6.896 14.278 1.00 95.31 98 MET A C 1
ATOM 811 O O . MET A 1 98 ? -5.573 -7.714 15.029 1.00 95.31 98 MET A O 1
ATOM 815 N N . LEU A 1 99 ? -5.425 -5.819 13.867 1.00 95.12 99 LEU A N 1
ATOM 816 C CA . LEU A 1 99 ? -4.071 -5.511 14.321 1.00 95.12 99 LEU A CA 1
ATOM 817 C C . LEU A 1 99 ? -4.035 -4.650 15.591 1.00 95.12 99 LEU A C 1
ATOM 819 O O . LEU A 1 99 ? -2.938 -4.413 16.096 1.00 95.12 99 LEU A O 1
ATOM 823 N N . LYS A 1 100 ? -5.187 -4.177 16.092 1.00 95.00 100 LYS A N 1
ATOM 824 C CA . LYS A 1 100 ? -5.295 -3.177 17.167 1.00 95.00 100 LYS A CA 1
ATOM 825 C C . LYS A 1 100 ? -4.441 -3.524 18.382 1.00 95.00 100 LYS A C 1
ATOM 827 O O . LYS A 1 100 ? -3.655 -2.682 18.802 1.00 95.00 100 LYS A O 1
ATOM 832 N N . ASP A 1 101 ? -4.557 -4.743 18.895 1.00 94.50 101 ASP A N 1
ATOM 833 C CA . ASP A 1 101 ? -3.940 -5.124 20.173 1.00 94.50 101 ASP A CA 1
ATOM 834 C C . ASP A 1 101 ? -2.407 -5.179 20.112 1.00 94.50 101 ASP A C 1
ATOM 836 O O . ASP A 1 101 ? -1.743 -5.093 21.137 1.00 94.50 101 ASP A O 1
ATOM 840 N N . SER A 1 102 ? -1.827 -5.258 18.909 1.00 94.81 102 SER A N 1
ATOM 841 C CA . SER A 1 102 ? -0.370 -5.183 18.703 1.00 94.81 102 SER A CA 1
ATOM 842 C C . SER A 1 102 ? 0.083 -3.854 18.095 1.00 94.81 102 SER A C 1
ATOM 844 O O . SER A 1 102 ? 1.243 -3.715 17.723 1.00 94.81 102 SER A O 1
ATOM 846 N N . CYS A 1 103 ? -0.823 -2.893 17.909 1.00 95.06 103 CYS A N 1
ATOM 847 C CA . CYS A 1 103 ? -0.526 -1.632 17.246 1.00 95.06 103 CYS A CA 1
ATOM 848 C C . CYS A 1 103 ? -0.199 -0.548 18.273 1.00 95.06 103 CYS A C 1
ATOM 850 O O . CYS A 1 103 ? -1.086 -0.011 18.934 1.00 95.06 103 CYS A O 1
ATOM 852 N N . GLU A 1 104 ? 1.063 -0.122 18.313 1.00 94.88 104 GLU A N 1
ATOM 853 C CA . GLU A 1 104 ? 1.534 0.995 19.152 1.00 94.88 104 GLU A CA 1
ATOM 854 C C . GLU A 1 104 ? 0.836 2.334 18.842 1.00 94.88 104 GLU A C 1
ATOM 856 O O . GLU A 1 104 ? 0.913 3.301 19.607 1.00 94.88 104 GLU A O 1
ATOM 861 N N . TYR A 1 105 ? 0.146 2.404 17.702 1.00 93.75 105 TYR A N 1
ATOM 862 C CA . TYR A 1 105 ? -0.582 3.571 17.212 1.00 93.75 105 TYR A CA 1
ATOM 863 C C . TYR A 1 105 ? -2.104 3.379 17.241 1.00 93.75 105 TYR A C 1
ATOM 865 O O . TYR A 1 105 ? -2.835 4.122 16.572 1.00 93.75 105 TYR A O 1
ATOM 873 N N . ALA A 1 106 ? -2.601 2.387 17.985 1.00 93.62 106 ALA A N 1
ATOM 874 C CA . ALA A 1 106 ? -4.028 2.146 18.145 1.00 93.62 106 ALA A CA 1
ATOM 875 C C . ALA A 1 106 ? -4.742 3.409 18.649 1.00 93.62 106 ALA A C 1
ATOM 877 O O . ALA A 1 106 ? -4.279 4.070 19.576 1.00 93.62 106 ALA A O 1
ATOM 878 N N . ASN A 1 107 ? -5.843 3.783 17.991 1.00 87.94 107 ASN A N 1
ATOM 879 C CA . ASN A 1 107 ? -6.653 4.981 18.258 1.00 87.94 107 ASN A CA 1
ATOM 880 C C . ASN A 1 107 ? -5.916 6.336 18.216 1.00 87.94 107 ASN A C 1
ATOM 882 O O . ASN A 1 107 ? -6.560 7.376 18.332 1.00 87.94 107 ASN A O 1
ATOM 886 N N . LYS A 1 108 ? -4.596 6.362 17.986 1.00 88.38 108 LYS A N 1
ATOM 887 C CA . LYS A 1 108 ? -3.837 7.604 17.827 1.00 88.38 108 LYS A CA 1
ATOM 888 C C . LYS A 1 108 ? -4.231 8.280 16.519 1.00 88.38 108 LYS A C 1
ATOM 890 O O . LYS A 1 108 ? -4.252 7.644 15.458 1.00 88.38 108 LYS A O 1
ATOM 895 N N . SER A 1 109 ? -4.544 9.565 16.603 1.00 76.19 109 SER A N 1
ATOM 896 C CA . SER A 1 109 ? -4.786 10.407 15.439 1.00 76.19 109 SER A CA 1
ATOM 897 C C . SER A 1 109 ? -3.450 10.867 14.840 1.00 76.19 109 SER A C 1
ATOM 899 O O . SER A 1 109 ? -2.436 10.938 15.529 1.00 76.19 109 SER A O 1
ATOM 901 N N . VAL A 1 110 ? -3.427 11.162 13.539 1.00 75.88 110 VAL A N 1
ATOM 902 C CA . VAL A 1 110 ? -2.207 11.597 12.822 1.00 75.88 110 VAL A CA 1
ATOM 903 C C . VAL A 1 110 ? -2.164 13.126 12.724 1.00 75.88 110 VAL A C 1
ATOM 905 O O . VAL A 1 110 ? -1.956 13.692 11.652 1.00 75.88 110 VAL A O 1
ATOM 908 N N . TRP A 1 111 ? -2.468 13.823 13.821 1.00 59.19 111 TRP A N 1
ATOM 909 C CA . TRP A 1 111 ? -2.380 15.286 13.866 1.00 59.19 111 TRP A CA 1
ATOM 910 C C . TRP A 1 111 ? -0.910 15.730 13.919 1.00 59.19 111 TRP A C 1
ATOM 912 O O . TRP A 1 111 ? -0.117 15.157 14.657 1.00 59.19 111 TRP A O 1
ATOM 922 N N . GLY A 1 112 ? -0.537 16.719 13.100 1.00 55.16 112 GLY A N 1
ATOM 923 C CA . GLY A 1 112 ? 0.799 17.339 13.103 1.00 55.16 112 GLY A CA 1
ATOM 924 C C . GLY A 1 112 ? 1.916 16.588 12.363 1.00 55.16 112 GLY A C 1
ATOM 925 O O . GLY A 1 112 ? 2.973 17.163 12.127 1.00 55.16 112 GLY A O 1
ATOM 926 N N . ILE A 1 113 ? 1.707 15.339 11.936 1.00 50.53 113 ILE A N 1
ATOM 927 C CA . ILE A 1 113 ? 2.734 14.562 11.222 1.00 50.53 113 ILE A CA 1
ATOM 928 C C . ILE A 1 113 ? 2.601 14.820 9.723 1.00 50.53 113 ILE A C 1
ATOM 930 O O . ILE A 1 113 ? 1.869 14.117 9.029 1.00 50.53 113 ILE A O 1
ATOM 934 N N . GLY A 1 114 ? 3.293 15.867 9.266 1.00 48.06 114 GLY A N 1
ATOM 935 C CA . GLY A 1 114 ? 3.598 16.154 7.865 1.00 48.06 114 GLY A CA 1
ATOM 936 C C . GLY A 1 114 ? 2.413 16.007 6.914 1.00 48.06 114 GLY A C 1
ATOM 937 O O . GLY A 1 114 ? 2.279 14.998 6.224 1.00 48.06 114 GLY A O 1
ATOM 938 N N . THR A 1 115 ? 1.611 17.063 6.788 1.00 48.41 115 THR A N 1
ATOM 939 C CA . THR A 1 115 ? 0.628 17.245 5.701 1.00 48.41 115 THR A CA 1
ATOM 940 C C . THR A 1 115 ? 1.253 17.236 4.298 1.00 48.41 115 THR A C 1
ATOM 942 O O . THR A 1 115 ? 0.531 17.294 3.313 1.00 48.41 115 THR A O 1
A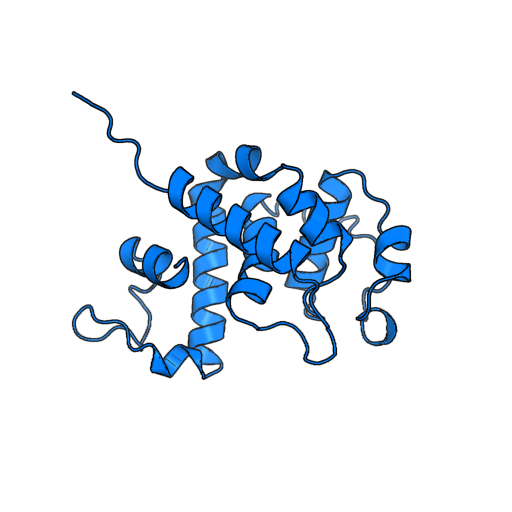TOM 945 N N . ASN A 1 116 ? 2.582 17.123 4.205 1.00 53.34 116 ASN A N 1
ATOM 946 C CA . ASN A 1 116 ? 3.360 17.046 2.970 1.00 53.34 116 ASN A CA 1
ATOM 947 C C . ASN A 1 116 ? 3.393 15.630 2.363 1.00 53.34 116 ASN A C 1
ATOM 949 O O . ASN A 1 116 ? 3.979 15.430 1.303 1.00 53.34 116 ASN A O 1
ATOM 953 N N . SER A 1 117 ? 2.808 14.634 3.038 1.00 61.81 117 SER A N 1
ATOM 954 C CA . SER A 1 117 ? 2.619 13.295 2.474 1.00 61.81 117 SER A CA 1
ATOM 955 C C . SER A 1 117 ? 1.599 13.364 1.344 1.00 61.81 117 SER A C 1
ATOM 957 O O . SER A 1 117 ? 0.425 13.653 1.579 1.00 61.81 117 SER A O 1
ATOM 959 N N . SER A 1 118 ? 2.045 13.126 0.117 1.00 82.00 118 SER A N 1
ATOM 960 C CA . SER A 1 118 ? 1.185 13.237 -1.049 1.00 82.00 118 SER A CA 1
ATOM 961 C C . SER A 1 118 ? 0.241 12.032 -1.165 1.00 82.00 118 SER A C 1
ATOM 963 O O . SER A 1 118 ? 0.568 10.899 -0.805 1.00 82.00 118 SER A O 1
ATOM 965 N N . LEU A 1 119 ? -0.984 12.284 -1.622 1.00 89.19 119 LEU A N 1
ATOM 966 C CA . LEU A 1 119 ? -2.101 11.346 -1.496 1.00 89.19 119 LEU A CA 1
ATOM 967 C C . LEU A 1 119 ? -1.837 10.003 -2.188 1.00 89.19 119 LEU A C 1
ATOM 969 O O . LEU A 1 119 ? -2.114 8.954 -1.605 1.00 89.19 119 LEU A O 1
ATOM 973 N N . LEU A 1 120 ? -1.249 10.011 -3.393 1.00 93.81 120 LEU A N 1
ATOM 974 C CA . LEU A 1 120 ? -0.940 8.757 -4.087 1.00 93.81 120 LEU A CA 1
ATOM 975 C C . LEU A 1 120 ? 0.153 7.960 -3.366 1.00 93.81 120 LEU A C 1
ATOM 977 O O . LEU A 1 120 ? 0.101 6.737 -3.368 1.00 93.81 120 LEU A O 1
ATOM 981 N N . VAL A 1 121 ? 1.104 8.616 -2.695 1.00 94.56 121 VAL A N 1
ATOM 982 C CA . VAL A 1 121 ? 2.130 7.905 -1.918 1.00 94.56 121 VAL A CA 1
ATOM 983 C C . VAL A 1 121 ? 1.479 7.086 -0.807 1.00 94.56 121 VAL A C 1
ATOM 985 O O . VAL A 1 121 ? 1.840 5.927 -0.601 1.00 94.56 121 VAL A O 1
ATOM 988 N N . ASP A 1 122 ? 0.493 7.657 -0.116 1.00 94.31 122 ASP A N 1
ATOM 989 C CA . ASP A 1 122 ? -0.240 6.936 0.924 1.00 94.31 122 ASP A CA 1
ATOM 990 C C . ASP A 1 122 ? -1.064 5.780 0.355 1.00 94.31 122 ASP A C 1
ATOM 992 O O . ASP A 1 122 ? -1.081 4.696 0.942 1.00 94.31 122 ASP A O 1
ATOM 996 N N . VAL A 1 123 ? -1.686 5.972 -0.812 1.00 95.19 123 VAL A N 1
ATOM 997 C CA . VAL A 1 123 ? -2.372 4.890 -1.533 1.00 95.19 123 VAL A CA 1
ATOM 998 C C . VAL A 1 123 ? -1.396 3.761 -1.856 1.00 95.19 123 VAL A C 1
ATOM 1000 O O . VAL A 1 123 ? -1.662 2.616 -1.490 1.00 95.19 123 VAL A O 1
ATOM 1003 N N . MET A 1 124 ? -0.249 4.069 -2.468 1.00 95.94 124 MET A N 1
ATOM 1004 C CA . MET A 1 124 ? 0.732 3.064 -2.875 1.00 95.94 124 MET A CA 1
ATOM 1005 C C . MET A 1 124 ? 1.306 2.296 -1.686 1.00 95.94 124 MET A C 1
ATOM 1007 O O . MET A 1 124 ? 1.400 1.070 -1.756 1.00 95.94 124 MET A O 1
ATOM 1011 N N . LYS A 1 125 ? 1.613 2.976 -0.573 1.00 95.12 125 LYS A N 1
ATOM 1012 C CA . LYS A 1 125 ? 2.060 2.325 0.672 1.00 95.12 125 LYS A CA 1
ATOM 1013 C C . LYS A 1 125 ? 1.055 1.294 1.176 1.00 95.12 125 LYS A C 1
ATOM 1015 O O . LYS A 1 125 ? 1.453 0.222 1.617 1.00 95.12 125 LYS A O 1
ATOM 1020 N N . VAL A 1 126 ? -0.241 1.599 1.106 1.00 95.50 126 VAL A N 1
ATOM 1021 C CA . VAL A 1 126 ? -1.288 0.690 1.586 1.00 95.50 126 VAL A CA 1
ATOM 1022 C C . VAL A 1 126 ? -1.527 -0.457 0.609 1.00 95.50 126 VAL A C 1
ATOM 1024 O O . VAL A 1 126 ? -1.499 -1.613 1.026 1.00 95.50 126 VAL A O 1
ATOM 1027 N N . ILE A 1 127 ? -1.753 -0.177 -0.678 1.00 94.88 127 ILE A N 1
ATOM 1028 C CA . ILE A 1 127 ? -2.158 -1.226 -1.627 1.00 94.88 127 ILE A CA 1
ATOM 1029 C C . ILE A 1 127 ? -1.022 -2.200 -1.958 1.00 94.88 127 ILE A C 1
ATOM 1031 O O . ILE A 1 127 ? -1.283 -3.380 -2.178 1.00 94.88 127 ILE A O 1
ATOM 1035 N N . THR A 1 128 ? 0.235 -1.740 -1.934 1.00 94.69 128 THR A N 1
ATOM 1036 C CA . THR A 1 128 ? 1.406 -2.583 -2.240 1.00 94.69 128 THR A CA 1
ATOM 1037 C C . THR A 1 128 ? 1.599 -3.685 -1.202 1.00 94.69 128 THR A C 1
ATOM 1039 O O . THR A 1 128 ? 2.008 -4.784 -1.557 1.00 94.69 128 THR A O 1
ATOM 1042 N N . LEU A 1 129 ? 1.248 -3.439 0.066 1.00 94.69 129 LEU A N 1
ATOM 1043 C CA . LEU A 1 129 ? 1.311 -4.474 1.103 1.00 94.69 129 LEU A CA 1
ATOM 1044 C C . LEU A 1 129 ? 0.392 -5.653 0.788 1.00 94.69 129 LEU A C 1
ATOM 1046 O O . LEU A 1 129 ? 0.807 -6.796 0.930 1.00 94.69 129 LEU A O 1
ATOM 1050 N N . TYR A 1 130 ? -0.828 -5.375 0.327 1.00 92.81 130 TYR A N 1
ATOM 1051 C CA . TYR A 1 1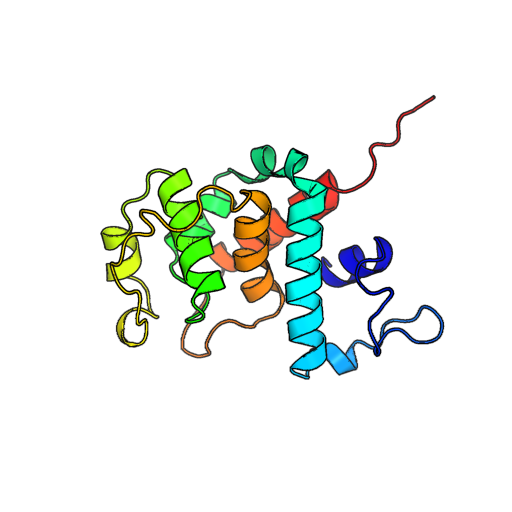30 ? -1.759 -6.420 -0.092 1.00 92.81 130 TYR A CA 1
ATOM 1052 C C . TYR A 1 130 ? -1.305 -7.096 -1.387 1.00 92.81 130 TYR A C 1
ATOM 1054 O O . TYR A 1 130 ? -1.385 -8.312 -1.501 1.00 92.81 130 TYR A O 1
ATOM 1062 N N . ALA A 1 131 ? -0.804 -6.320 -2.352 1.00 88.50 131 ALA A N 1
ATOM 1063 C CA . ALA A 1 131 ? -0.354 -6.842 -3.642 1.00 88.50 131 ALA A CA 1
ATOM 1064 C C . ALA A 1 131 ? 0.828 -7.819 -3.525 1.00 88.50 131 ALA A C 1
ATOM 1066 O O . ALA A 1 131 ? 0.970 -8.706 -4.361 1.00 88.50 131 ALA A O 1
ATOM 1067 N N . LEU A 1 132 ? 1.676 -7.632 -2.511 1.00 87.94 132 LEU A N 1
ATOM 1068 C CA . LEU A 1 132 ? 2.856 -8.454 -2.240 1.00 87.94 132 LEU A CA 1
ATOM 1069 C C . LEU A 1 132 ? 2.632 -9.503 -1.142 1.00 87.94 132 LEU A C 1
ATOM 1071 O O . LEU A 1 132 ? 3.597 -10.127 -0.710 1.00 87.94 132 LEU A O 1
ATOM 1075 N N . ASP A 1 133 ? 1.397 -9.646 -0.653 1.00 88.69 133 ASP A N 1
ATOM 1076 C CA . ASP A 1 133 ? 1.058 -10.513 0.483 1.00 88.69 133 ASP A CA 1
ATOM 1077 C C . ASP A 1 133 ? 1.957 -10.273 1.720 1.00 88.69 133 ASP A C 1
ATOM 1079 O O . ASP A 1 133 ? 2.362 -11.179 2.441 1.00 88.69 133 ASP A O 1
ATOM 1083 N N . LEU A 1 134 ? 2.302 -9.002 1.968 1.00 90.19 134 LEU A N 1
ATOM 1084 C CA . LEU A 1 134 ? 3.127 -8.557 3.104 1.00 90.19 134 LEU A CA 1
ATOM 1085 C C . LEU A 1 134 ? 2.283 -8.161 4.317 1.00 90.19 134 LEU A C 1
ATOM 1087 O O . LEU A 1 134 ? 2.739 -7.424 5.199 1.00 90.19 134 LEU A O 1
ATOM 1091 N N . VAL A 1 135 ? 1.031 -8.602 4.345 1.00 92.38 135 VAL A N 1
ATOM 1092 C CA . VAL A 1 135 ? 0.148 -8.397 5.485 1.00 92.38 135 VAL A CA 1
ATOM 1093 C C . VAL A 1 135 ? 0.512 -9.372 6.612 1.00 92.38 135 VAL A C 1
ATOM 1095 O O . VAL A 1 135 ? 0.957 -10.487 6.345 1.00 92.38 135 VAL A O 1
ATOM 1098 N N . PRO A 1 136 ? 0.353 -8.994 7.894 1.00 91.81 136 PRO A N 1
ATOM 1099 C CA . PRO A 1 136 ? 0.606 -9.915 8.999 1.00 91.81 136 PRO A CA 1
ATOM 1100 C C . PRO A 1 136 ? -0.242 -11.186 8.876 1.00 91.81 136 PRO A C 1
ATOM 1102 O O . PRO A 1 136 ? -1.431 -11.079 8.605 1.00 91.81 136 PRO A O 1
ATOM 1105 N N . ALA A 1 137 ? 0.316 -12.362 9.182 1.00 87.56 137 ALA A N 1
ATOM 1106 C CA . ALA A 1 137 ? -0.388 -13.650 9.063 1.00 87.56 137 ALA A CA 1
ATOM 1107 C C . ALA A 1 137 ? -1.719 -13.719 9.843 1.00 87.56 137 ALA A C 1
ATOM 1109 O O . ALA A 1 137 ? -2.653 -14.406 9.447 1.00 87.56 137 ALA A O 1
ATOM 1110 N N . LYS A 1 138 ? -1.830 -12.960 10.939 1.00 86.31 138 LYS A N 1
ATOM 1111 C CA . LYS A 1 138 ? -3.071 -12.812 11.718 1.00 86.31 138 LYS A CA 1
ATOM 1112 C C . LYS A 1 138 ? -4.175 -12.007 11.015 1.00 86.31 138 LYS A C 1
ATOM 1114 O O . LYS A 1 138 ? -5.276 -11.900 11.545 1.00 86.31 138 LYS A O 1
ATOM 1119 N N . LEU A 1 139 ? -3.883 -11.373 9.879 1.00 91.00 139 LEU A N 1
ATOM 1120 C CA . LEU A 1 139 ? -4.830 -10.563 9.125 1.00 91.00 139 LEU A CA 1
ATOM 1121 C C . LEU A 1 139 ? -5.529 -11.420 8.061 1.00 91.00 139 LEU A C 1
ATOM 1123 O O . LEU A 1 139 ? -5.043 -11.558 6.944 1.00 91.00 139 LEU A O 1
ATOM 1127 N N . THR A 1 140 ? -6.712 -11.945 8.371 1.00 91.81 140 THR A N 1
ATOM 1128 C CA . THR A 1 140 ? -7.582 -12.576 7.366 1.00 91.81 140 THR A CA 1
ATOM 1129 C C . THR A 1 140 ? -8.201 -11.516 6.452 1.00 91.81 140 THR A C 1
ATOM 1131 O O . THR A 1 140 ? -9.167 -10.847 6.816 1.00 91.81 140 THR A O 1
ATOM 1134 N N . VAL A 1 141 ? -7.634 -11.335 5.259 1.00 92.56 141 VAL A N 1
ATOM 1135 C CA . VAL A 1 141 ? -8.125 -10.354 4.279 1.00 92.56 141 VAL A CA 1
ATOM 1136 C C . VAL A 1 141 ? -9.371 -10.890 3.571 1.00 92.56 141 VAL A C 1
ATOM 1138 O O . VAL A 1 141 ? -9.314 -11.939 2.930 1.00 92.56 141 VAL A O 1
ATOM 1141 N N . LEU A 1 142 ? -10.479 -10.148 3.658 1.00 93.69 142 LEU A N 1
ATOM 1142 C CA . LEU A 1 142 ? -11.736 -10.480 2.979 1.00 93.69 142 LEU A CA 1
ATOM 1143 C C . LEU A 1 142 ? -11.580 -10.406 1.455 1.00 93.69 142 LEU A C 1
ATOM 1145 O O . LEU A 1 142 ? -10.912 -9.504 0.941 1.00 93.69 142 LEU A O 1
ATOM 1149 N N . ASP A 1 143 ? -12.253 -11.293 0.723 1.00 94.31 143 ASP A N 1
ATOM 1150 C CA . ASP A 1 143 ? -12.142 -11.344 -0.742 1.00 94.31 143 ASP A CA 1
ATOM 1151 C C . ASP A 1 143 ? -12.598 -10.042 -1.406 1.00 94.31 143 ASP A C 1
ATOM 1153 O O . ASP A 1 143 ? -11.936 -9.542 -2.309 1.00 94.31 143 ASP A O 1
ATOM 1157 N N . GLU A 1 144 ? -13.620 -9.379 -0.862 1.00 94.44 144 GLU A N 1
ATOM 1158 C CA . GLU A 1 144 ? -14.053 -8.072 -1.366 1.00 94.44 144 GLU A CA 1
ATOM 1159 C C . GLU A 1 144 ? -12.992 -6.957 -1.235 1.00 94.44 144 GLU A C 1
ATOM 1161 O O . GLU A 1 144 ? -12.998 -5.978 -1.997 1.00 94.44 144 GLU A O 1
ATOM 1166 N N . VAL A 1 145 ? -12.081 -7.083 -0.263 1.00 95.44 145 VAL A N 1
ATOM 1167 C CA . VAL A 1 145 ? -10.942 -6.176 -0.085 1.00 95.44 145 VAL A CA 1
ATOM 1168 C C . VAL A 1 145 ? -9.874 -6.516 -1.115 1.00 95.44 145 VAL A C 1
ATOM 1170 O O . VAL A 1 145 ? -9.388 -5.601 -1.778 1.00 95.44 145 VAL A O 1
ATOM 1173 N N . LYS A 1 146 ? -9.569 -7.806 -1.323 1.00 94.44 146 LYS A N 1
ATOM 1174 C CA . LYS A 1 146 ? -8.648 -8.259 -2.381 1.00 94.44 146 LYS A CA 1
ATOM 1175 C C . LYS A 1 146 ? -9.117 -7.801 -3.763 1.00 94.44 146 LYS A C 1
ATOM 1177 O O . LYS A 1 146 ? -8.328 -7.246 -4.526 1.00 94.44 146 LYS A O 1
ATOM 1182 N N . ASP A 1 147 ? -10.410 -7.921 -4.049 1.00 95.62 147 ASP A N 1
ATOM 1183 C CA . ASP A 1 147 ? -11.009 -7.440 -5.295 1.00 95.62 147 ASP A CA 1
ATOM 1184 C C . ASP A 1 147 ? -10.856 -5.930 -5.446 1.00 95.62 147 ASP A C 1
ATOM 1186 O O . ASP A 1 147 ? -10.466 -5.441 -6.507 1.00 95.62 147 ASP A O 1
ATOM 1190 N N . SER A 1 148 ? -11.091 -5.175 -4.372 1.00 96.50 148 SER A N 1
ATOM 1191 C CA . SER A 1 148 ? -10.908 -3.722 -4.387 1.00 96.50 148 SER A CA 1
ATOM 1192 C C . SER A 1 148 ? -9.449 -3.326 -4.622 1.00 96.50 148 SER A C 1
ATOM 1194 O O . SER A 1 148 ? -9.197 -2.398 -5.388 1.00 96.50 148 SER A O 1
ATOM 1196 N N . ILE A 1 149 ? -8.485 -4.045 -4.041 1.00 95.25 149 ILE A N 1
ATOM 1197 C CA . ILE A 1 149 ? -7.053 -3.858 -4.318 1.00 95.25 149 ILE A CA 1
ATOM 1198 C C . ILE A 1 149 ? -6.746 -4.138 -5.791 1.00 95.25 149 ILE A C 1
ATOM 1200 O O . ILE A 1 149 ? -6.114 -3.312 -6.449 1.00 95.25 149 ILE A O 1
ATOM 1204 N N . ASN A 1 150 ? -7.243 -5.248 -6.336 1.00 94.38 150 ASN A N 1
ATOM 1205 C CA . ASN A 1 150 ? -7.038 -5.608 -7.738 1.00 94.38 150 ASN A CA 1
ATOM 1206 C C . ASN A 1 150 ? -7.607 -4.552 -8.696 1.00 94.38 150 ASN A C 1
ATOM 1208 O O . ASN A 1 150 ? -6.960 -4.207 -9.686 1.00 94.38 150 ASN A O 1
ATOM 1212 N N . GLN A 1 151 ? -8.787 -4.000 -8.398 1.00 95.19 151 GLN A N 1
ATOM 1213 C CA . GLN A 1 151 ? -9.365 -2.907 -9.185 1.00 95.19 151 GLN A CA 1
ATOM 1214 C C . GLN A 1 151 ? -8.529 -1.626 -9.083 1.00 95.19 151 GLN A C 1
ATOM 1216 O O . GLN A 1 151 ? -8.247 -1.003 -10.105 1.00 95.19 151 GLN A O 1
ATOM 1221 N N . LEU A 1 152 ? -8.062 -1.260 -7.885 1.00 95.69 152 LEU A N 1
ATOM 1222 C CA . LEU A 1 152 ? -7.190 -0.094 -7.702 1.00 95.69 152 LEU A CA 1
ATOM 1223 C C . LEU A 1 152 ? -5.888 -0.232 -8.494 1.00 95.69 152 LEU A C 1
ATOM 1225 O O . LEU A 1 152 ? -5.513 0.702 -9.194 1.00 95.69 152 LEU A O 1
ATOM 1229 N N . LEU A 1 153 ? -5.234 -1.396 -8.450 1.00 95.06 153 LEU A N 1
ATOM 1230 C CA . LEU A 1 153 ? -4.004 -1.649 -9.208 1.00 95.06 153 LEU A CA 1
ATOM 1231 C C . LEU A 1 153 ? -4.231 -1.545 -10.722 1.00 95.06 153 LEU A C 1
ATOM 1233 O O . LEU A 1 153 ? -3.404 -0.960 -11.420 1.00 95.06 153 LEU A O 1
ATOM 1237 N N . LYS A 1 154 ? -5.359 -2.052 -11.239 1.00 94.19 154 LYS A N 1
ATOM 1238 C CA . LYS A 1 154 ? -5.729 -1.897 -12.658 1.00 94.19 154 LYS A CA 1
ATOM 1239 C C . LYS A 1 154 ? -5.888 -0.428 -13.045 1.00 94.19 154 LYS A C 1
ATOM 1241 O O . LYS A 1 154 ? -5.377 -0.019 -14.084 1.00 94.19 154 LYS A O 1
ATOM 1246 N N . VAL A 1 155 ? -6.570 0.361 -12.212 1.00 94.19 155 VAL A N 1
ATOM 1247 C CA . VAL A 1 155 ? -6.758 1.799 -12.454 1.00 94.19 155 VAL A CA 1
ATOM 1248 C C . VAL A 1 155 ? -5.422 2.539 -12.390 1.00 94.19 155 VAL A C 1
ATOM 1250 O O . VAL A 1 155 ? -5.142 3.323 -13.290 1.00 94.19 155 VAL A O 1
ATOM 1253 N N . VAL A 1 156 ? -4.572 2.246 -11.398 1.00 94.38 156 VAL A N 1
ATOM 1254 C CA . VAL A 1 156 ? -3.219 2.817 -11.285 1.00 94.38 156 VAL A CA 1
ATOM 1255 C C . VAL A 1 156 ? -2.422 2.578 -12.565 1.00 94.38 156 VAL A C 1
ATOM 1257 O O . VAL A 1 156 ? -1.946 3.535 -13.164 1.00 94.38 156 VAL A O 1
ATOM 1260 N N . ILE A 1 157 ? -2.332 1.320 -13.009 1.00 94.44 157 ILE A N 1
ATOM 1261 C CA . ILE A 1 157 ? -1.582 0.931 -14.213 1.00 94.44 157 ILE A CA 1
ATOM 1262 C C . ILE A 1 157 ? -2.136 1.619 -15.462 1.00 94.44 157 ILE A C 1
ATOM 1264 O O . ILE A 1 157 ? -1.366 2.063 -16.309 1.00 94.44 157 ILE A O 1
ATOM 1268 N N . LYS A 1 158 ? -3.464 1.697 -15.593 1.00 94.12 158 LYS A N 1
ATOM 1269 C CA . LYS A 1 158 ? -4.115 2.332 -16.743 1.00 94.12 158 LYS A CA 1
ATOM 1270 C C . LYS A 1 158 ? -3.829 3.833 -16.796 1.00 94.12 158 LYS A C 1
ATOM 1272 O O . LYS A 1 158 ? -3.568 4.360 -17.868 1.00 94.12 158 LYS A O 1
ATOM 1277 N N . LEU A 1 159 ? -3.905 4.521 -15.659 1.00 92.62 159 LEU A N 1
ATOM 1278 C CA . LEU A 1 159 ? -3.745 5.975 -15.598 1.00 92.62 159 LEU A CA 1
ATOM 1279 C C . LEU A 1 159 ? -2.285 6.428 -15.689 1.00 92.62 159 LEU A C 1
ATOM 1281 O O . LEU A 1 159 ? -2.035 7.555 -16.093 1.00 92.62 159 LEU A O 1
ATOM 1285 N N . SER A 1 160 ? -1.327 5.576 -15.320 1.00 91.06 160 SER A N 1
ATOM 1286 C CA . SER A 1 160 ? 0.104 5.882 -15.428 1.00 91.06 160 SER A CA 1
ATOM 1287 C C . SER A 1 160 ? 0.695 5.576 -16.802 1.00 91.06 160 SER A C 1
ATOM 1289 O O . SER A 1 160 ? 1.870 5.865 -17.051 1.00 91.06 160 SER A O 1
ATOM 1291 N N . GLN A 1 161 ? -0.063 4.958 -17.707 1.00 87.25 161 GLN A N 1
ATOM 1292 C CA . GLN A 1 161 ? 0.356 4.836 -19.098 1.00 87.25 161 GLN A CA 1
ATOM 1293 C C . GLN A 1 161 ? 0.364 6.225 -19.745 1.00 87.25 161 GLN A C 1
ATOM 1295 O O . GLN A 1 161 ? -0.537 7.020 -19.479 1.00 87.25 161 GLN A O 1
ATOM 1300 N N . PRO A 1 162 ? 1.375 6.545 -20.573 1.00 69.50 162 PRO A N 1
ATOM 1301 C CA . PRO A 1 162 ? 1.307 7.756 -21.372 1.00 69.50 162 PRO A CA 1
ATOM 1302 C C . PRO A 1 162 ? 0.030 7.676 -22.209 1.00 69.50 162 PRO A C 1
ATOM 1304 O O . PRO A 1 162 ? -0.215 6.666 -22.870 1.00 69.50 162 PRO A O 1
ATOM 1307 N N . THR A 1 163 ? -0.802 8.714 -22.159 1.00 55.59 163 THR A N 1
ATOM 1308 C CA . THR A 1 163 ? -1.824 8.885 -23.186 1.00 55.59 163 THR A CA 1
ATOM 1309 C C . THR A 1 163 ? -1.074 8.913 -24.507 1.00 55.59 163 THR A C 1
ATOM 1311 O O . THR A 1 163 ? -0.179 9.747 -24.658 1.00 55.59 163 THR A O 1
ATOM 1314 N N . CYS A 1 164 ? -1.392 8.013 -25.438 1.00 46.03 164 CYS A N 1
ATOM 1315 C CA . CYS A 1 164 ? -1.110 8.286 -26.839 1.00 46.03 164 CYS A CA 1
ATOM 1316 C C . CYS A 1 164 ? -1.728 9.662 -27.107 1.00 46.03 164 CYS A 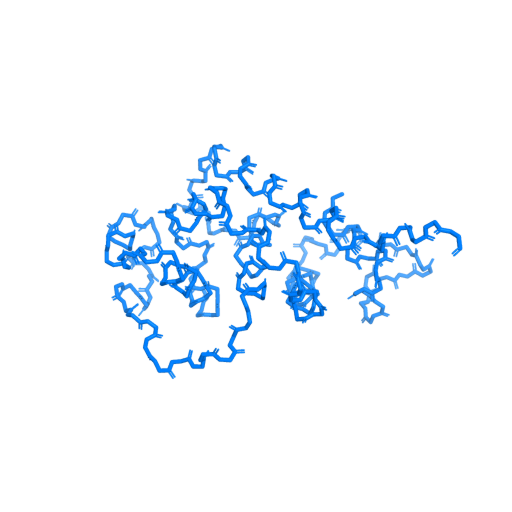C 1
ATOM 1318 O O . CYS A 1 164 ? -2.949 9.802 -27.119 1.00 46.03 164 CYS A O 1
ATOM 1320 N N . GLN A 1 165 ? -0.898 10.702 -27.169 1.00 39.38 165 GLN A N 1
ATOM 1321 C CA . GLN A 1 165 ? -1.292 11.897 -27.879 1.00 39.38 165 GLN A CA 1
ATOM 1322 C C . GLN A 1 165 ? -1.279 11.452 -29.332 1.00 39.38 165 GLN A C 1
ATOM 1324 O O . GLN A 1 165 ? -0.218 11.214 -29.904 1.00 39.38 165 GLN A O 1
ATOM 1329 N N . ASP A 1 166 ? -2.470 11.189 -29.857 1.00 39.50 166 ASP A N 1
ATOM 1330 C CA . ASP A 1 166 ? -2.656 11.083 -31.289 1.00 39.50 166 ASP A CA 1
ATOM 1331 C C . ASP A 1 166 ? -2.241 12.424 -31.908 1.00 39.50 166 ASP A C 1
ATOM 1333 O O . ASP A 1 166 ? -2.803 13.463 -31.549 1.00 39.50 166 ASP A O 1
ATOM 1337 N N . SER A 1 167 ? -1.352 12.338 -32.904 1.00 33.75 167 SER A N 1
ATOM 1338 C CA . SER A 1 167 ? -0.922 13.372 -33.872 1.00 33.75 167 SER A CA 1
ATOM 1339 C C . SER A 1 167 ? 0.296 14.217 -33.498 1.00 33.75 167 SER A C 1
ATOM 1341 O O . SER A 1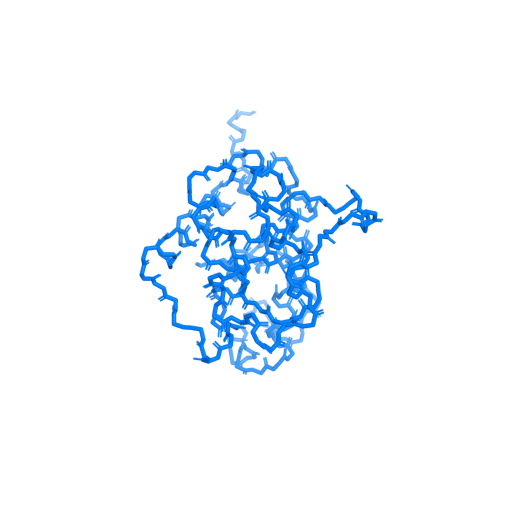 167 ? 0.193 15.083 -32.603 1.00 33.75 167 SER A O 1
#

Secondary structure (DSSP, 8-state):
-HHHHHHHTTTTTT-TTEETTEE-GGGGGSHHHHHHHHHHHHHHHHHTGGGGGGG-SHHHHHHHHH--S-SSHHHHHHHHHHHHHTT--HHHHHTT-TTGGG-TTTT----SS-TTS-HHHHHHHHHHHHHTT-S-TT----HHHHHHHHHHHHHHHHHTSPP----

Sequence (167 aa):
DFVRHLYAKGYFKEASFVEDNKLDFGYFENSYGRDFIKFSAYNFGKDHQDIAKWLLGSHLKKVVLFGCASLDKNNVFAGKRLRKFFKIQENTVCSRCMLKDSCEYANKSVWGIGTNSSLLVDVMKVITLYALDLVPAKLTVLDEVKDSINQLLKVVIKLSQPTCQDS

Radius of gyration: 16.2 Å; chains: 1; bounding box: 36×32×54 Å